Protein AF-A0A967N3T7-F1 (afdb_monomer)

Sequence (72 aa):
VETPDGRYWANCAWDALAIPSLLTTDARVDTRCPVSGERVVLRVRDGEVVGAEGVIHFLVPPRRFWENVGFT

Solvent-accessible surface area (backbone atoms only — not comparable to full-atom values): 4474 Å² total; per-residue (Å²): 56,40,42,95,92,49,75,47,89,56,70,19,67,65,52,44,57,44,50,33,63,76,66,72,45,47,30,41,36,74,52,56,40,91,84,81,62,47,80,44,57,43,32,36,51,95,90,38,81,45,89,62,88,85,83,86,69,69,91,56,61,79,97,47,34,91,79,50,57,69,76,55

Nearest PDB structures (foldseek):
  3f2g-assembly2_B  TM=8.652E-01  e=8.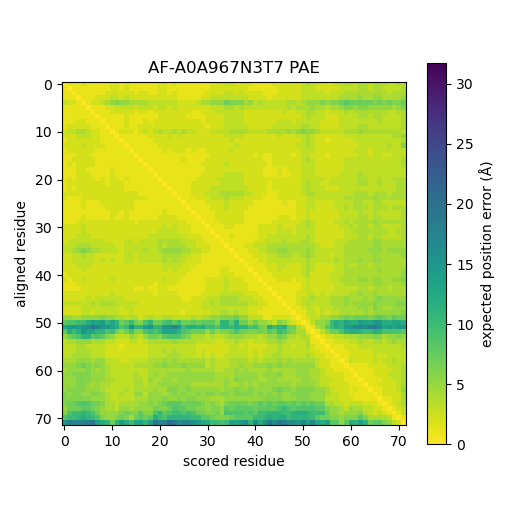870E-03  Escherichia coli
  3f2f-assembly2_B  TM=8.705E-01  e=2.083E-02  Escherichia coli
  5c17-assembly1_A  TM=9.128E-01  e=4.018E-02  Priestia megaterium
  3fn8-assembly2_B  TM=8.643E-01  e=2.083E-02  Escherichia coli
  7aoi-assembly1_AY  TM=4.381E-01  e=1.698E+00  Trypanosoma brucei

Secondary structure (DSSP, 8-state):
-B-SS-B---SSHHHHHHHHHHHT--EEEEEE-TTT--EEEEEEETTEEES----PPPSS-GGGGGGTGGG-

Foldseek 3Di:
DDFPVDDDDDLFPVVLLVVCVVVVTKDWDWDADPVPRHIDIWIADNNDIDDDDDDGDDPDDPVCCVVPVSPD

Structure (mmCIF, N/CA/C/O backbone):
data_AF-A0A967N3T7-F1
#
_entry.id   AF-A0A967N3T7-F1
#
loop_
_atom_site.group_PDB
_atom_site.id
_atom_site.type_symbol
_atom_site.label_atom_id
_atom_site.label_alt_id
_atom_site.label_comp_id
_atom_site.label_asym_id
_atom_site.label_entity_id
_atom_site.label_seq_id
_atom_site.pdbx_PDB_ins_code
_atom_site.Cartn_x
_atom_site.Cartn_y
_atom_site.Cartn_z
_atom_site.occupancy
_atom_site.B_iso_or_equiv
_atom_site.auth_seq_id
_atom_site.auth_comp_id
_atom_site.auth_asym_id
_atom_site.auth_atom_id
_atom_site.pdbx_PDB_model_num
ATOM 1 N N . VAL A 1 1 ? 2.925 4.082 7.840 1.00 97.44 1 VAL A N 1
ATOM 2 C CA . VAL A 1 1 ? 1.549 3.630 8.142 1.00 97.44 1 VAL A CA 1
ATOM 3 C C . VAL A 1 1 ? 1.249 3.933 9.594 1.00 97.44 1 VAL A C 1
ATOM 5 O O . VAL A 1 1 ? 2.026 3.541 10.454 1.00 97.44 1 VAL A O 1
ATOM 8 N N . GLU A 1 2 ? 0.180 4.666 9.868 1.00 98.31 2 GLU A N 1
ATOM 9 C CA . GLU A 1 2 ? -0.281 4.969 11.224 1.00 98.31 2 GLU A CA 1
ATOM 10 C C . GLU A 1 2 ? -1.594 4.229 11.477 1.00 98.31 2 GLU A C 1
ATOM 12 O O . GLU A 1 2 ? -2.517 4.341 10.673 1.00 98.31 2 GLU A O 1
ATOM 17 N N . THR A 1 3 ? -1.657 3.494 12.580 1.00 97.75 3 THR A N 1
ATOM 18 C CA . THR A 1 3 ? -2.832 2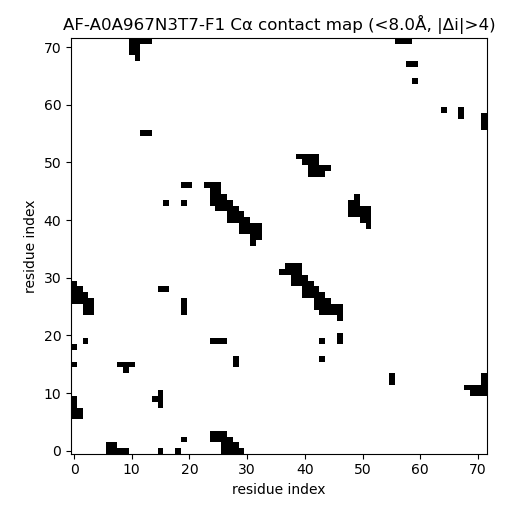.764 13.086 1.00 97.75 3 THR A CA 1
ATOM 19 C C . THR A 1 3 ? -3.155 3.276 14.499 1.00 97.75 3 THR A C 1
ATOM 21 O O . THR A 1 3 ? -2.335 4.014 15.060 1.00 97.75 3 THR A O 1
ATOM 24 N N . PRO A 1 4 ? -4.290 2.893 15.113 1.00 97.62 4 PRO A N 1
ATOM 25 C CA . PRO A 1 4 ? -4.555 3.187 16.524 1.00 97.62 4 PRO A CA 1
ATOM 26 C C . PRO A 1 4 ? -3.473 2.658 17.479 1.00 97.62 4 PRO A C 1
ATOM 28 O O . PRO A 1 4 ? -3.149 3.324 18.460 1.00 97.62 4 PRO A O 1
ATOM 31 N N . ASP A 1 5 ? -2.881 1.505 17.162 1.00 95.00 5 ASP A N 1
ATOM 32 C CA . ASP A 1 5 ? -1.980 0.770 18.060 1.00 95.00 5 ASP A CA 1
ATOM 33 C C . ASP A 1 5 ? -0.491 1.062 17.815 1.00 95.00 5 ASP A C 1
ATOM 35 O O . ASP A 1 5 ? 0.371 0.667 18.602 1.00 95.00 5 ASP A O 1
ATOM 39 N N . GLY A 1 6 ? -0.152 1.761 16.727 1.00 96.75 6 GLY A N 1
ATOM 40 C CA . GLY A 1 6 ? 1.246 2.004 16.393 1.00 96.75 6 GLY A CA 1
ATOM 41 C C . GLY A 1 6 ? 1.522 2.680 15.055 1.00 96.75 6 GLY A C 1
ATOM 42 O O . GLY A 1 6 ? 0.638 2.941 14.233 1.00 96.75 6 GLY A O 1
ATOM 43 N N . ARG A 1 7 ? 2.814 2.959 14.847 1.00 98.19 7 ARG A N 1
ATOM 44 C CA . ARG A 1 7 ? 3.375 3.539 13.622 1.00 98.19 7 ARG A CA 1
ATOM 45 C C . ARG A 1 7 ? 4.387 2.574 13.019 1.00 98.19 7 ARG A C 1
ATOM 47 O O . ARG A 1 7 ? 5.322 2.154 13.694 1.00 98.19 7 ARG A O 1
ATOM 54 N N . TYR A 1 8 ? 4.221 2.286 11.736 1.00 97.38 8 TYR A N 1
ATOM 55 C CA . TYR A 1 8 ? 5.020 1.314 11.000 1.00 97.38 8 TYR A CA 1
ATOM 56 C C . TYR A 1 8 ? 5.632 1.947 9.755 1.00 97.38 8 TYR A C 1
ATOM 58 O O . TYR A 1 8 ? 4.990 2.754 9.069 1.00 97.38 8 TYR A O 1
ATOM 66 N N . TRP A 1 9 ? 6.854 1.539 9.440 1.00 95.75 9 TRP A N 1
ATOM 67 C CA . TRP A 1 9 ? 7.470 1.783 8.141 1.00 95.75 9 TRP A CA 1
ATOM 68 C C . TRP A 1 9 ? 7.186 0.600 7.220 1.00 95.75 9 TRP A C 1
ATOM 70 O O . TRP A 1 9 ? 7.136 -0.539 7.675 1.00 95.75 9 TRP A O 1
ATOM 80 N N . ALA A 1 10 ? 6.998 0.886 5.937 1.00 93.88 10 ALA A N 1
ATOM 81 C CA . ALA A 1 10 ? 6.849 -0.111 4.888 1.00 93.88 10 ALA A CA 1
ATOM 82 C C . ALA A 1 10 ? 7.832 0.230 3.766 1.00 93.88 10 ALA A C 1
ATOM 84 O O . ALA A 1 10 ? 8.046 1.407 3.473 1.00 93.88 10 ALA A O 1
ATOM 85 N N . ASN A 1 11 ? 8.434 -0.790 3.168 1.00 90.81 11 ASN A N 1
ATOM 86 C CA . ASN A 1 11 ? 9.359 -0.670 2.039 1.00 90.81 11 ASN A CA 1
ATOM 87 C C . ASN A 1 11 ? 8.650 -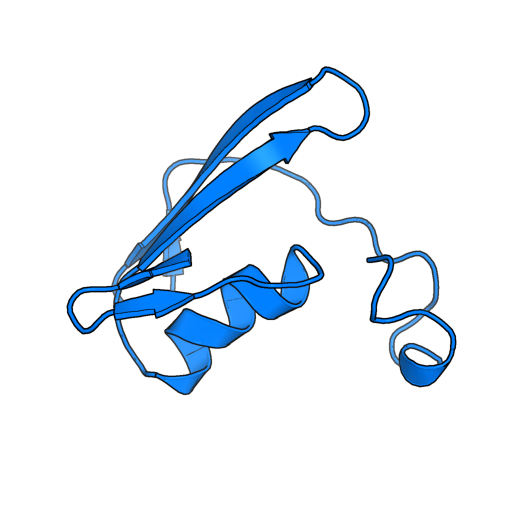0.256 0.748 1.00 90.81 11 ASN A C 1
ATOM 89 O O . ASN A 1 11 ? 9.244 0.463 -0.046 1.00 90.81 11 ASN A O 1
ATOM 93 N N . CYS A 1 12 ? 7.401 -0.685 0.554 1.00 90.69 12 CYS A N 1
ATOM 94 C CA . CYS A 1 12 ? 6.640 -0.445 -0.667 1.00 90.69 12 CYS A CA 1
ATOM 95 C C . CYS A 1 12 ? 5.189 -0.039 -0.387 1.00 90.69 12 CYS A C 1
ATOM 97 O O . CYS A 1 12 ? 4.678 -0.173 0.731 1.00 90.69 12 CYS A O 1
ATOM 99 N N . ALA A 1 13 ? 4.494 0.428 -1.428 1.00 91.25 13 ALA A N 1
ATOM 10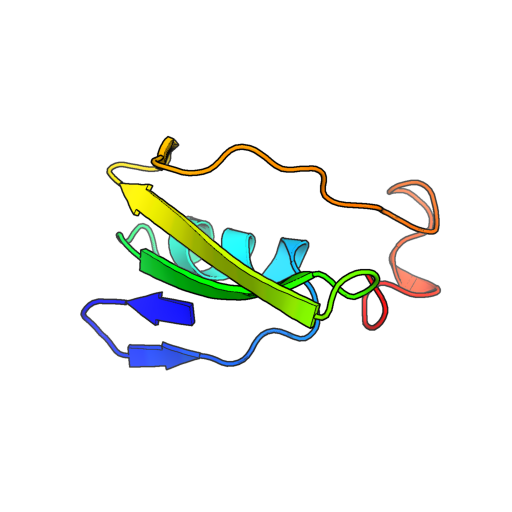0 C CA . ALA A 1 13 ? 3.071 0.757 -1.339 1.00 91.25 13 ALA A CA 1
ATOM 101 C C . ALA A 1 13 ? 2.194 -0.475 -1.037 1.00 91.25 13 ALA A C 1
ATOM 103 O O . ALA A 1 13 ? 1.199 -0.355 -0.322 1.00 91.25 13 ALA A O 1
ATOM 104 N N . TRP A 1 14 ? 2.579 -1.655 -1.537 1.00 91.25 14 TRP A N 1
ATOM 105 C CA . TRP A 1 14 ? 1.884 -2.915 -1.257 1.00 91.25 14 TRP A CA 1
ATOM 106 C C . TRP A 1 14 ? 1.939 -3.273 0.231 1.00 91.25 14 TRP A C 1
ATOM 108 O O . TRP A 1 14 ? 0.895 -3.449 0.855 1.00 91.25 14 TRP A O 1
ATOM 118 N N . ASP A 1 15 ? 3.129 -3.275 0.833 1.00 92.88 15 ASP A N 1
ATOM 119 C CA . ASP A 1 15 ? 3.298 -3.591 2.255 1.00 92.88 15 ASP A CA 1
ATOM 120 C C . ASP A 1 15 ? 2.647 -2.529 3.149 1.00 92.88 15 ASP A C 1
ATOM 122 O O . ASP A 1 15 ? 2.075 -2.847 4.193 1.00 92.88 15 ASP A O 1
ATOM 126 N N . ALA A 1 16 ? 2.638 -1.266 2.709 1.00 94.50 16 ALA A N 1
ATOM 127 C CA . ALA A 1 16 ? 1.947 -0.196 3.417 1.00 94.50 16 ALA A CA 1
ATOM 128 C C . ALA A 1 16 ? 0.429 -0.441 3.542 1.00 94.50 16 ALA A C 1
ATOM 130 O O . ALA A 1 16 ? -0.160 -0.066 4.557 1.00 94.50 16 ALA A O 1
ATOM 131 N N . LEU A 1 17 ? -0.193 -1.065 2.535 1.00 93.69 17 LEU A N 1
ATOM 132 C CA . LEU A 1 17 ? -1.605 -1.465 2.557 1.00 93.69 17 LEU A CA 1
ATOM 133 C C . LEU A 1 17 ? -1.822 -2.853 3.178 1.00 93.69 17 LEU A C 1
ATOM 135 O O . LEU A 1 17 ? -2.883 -3.103 3.747 1.00 93.69 17 LEU A O 1
ATOM 139 N N . ALA A 1 18 ? -0.823 -3.737 3.134 1.00 94.38 18 ALA A N 1
ATOM 140 C CA . ALA A 1 18 ? -0.895 -5.045 3.776 1.00 94.38 18 ALA A CA 1
ATOM 141 C C . ALA A 1 18 ? -0.950 -4.935 5.308 1.00 94.38 18 ALA A C 1
ATOM 143 O O . ALA A 1 18 ? -1.700 -5.672 5.939 1.00 94.38 18 ALA A O 1
ATOM 144 N N . ILE A 1 19 ? -0.211 -3.997 5.913 1.00 96.50 19 ILE A N 1
ATOM 145 C CA . ILE A 1 19 ? -0.182 -3.794 7.374 1.00 96.50 19 ILE A CA 1
ATOM 146 C C . ILE A 1 19 ? -1.590 -3.654 7.992 1.00 96.50 19 ILE A C 1
ATOM 148 O O . ILE A 1 19 ? -1.918 -4.464 8.859 1.00 96.50 19 ILE A O 1
ATOM 152 N N . PRO A 1 20 ? -2.448 -2.692 7.587 1.00 96.62 20 PRO A N 1
ATOM 153 C CA . PRO A 1 20 ? -3.789 -2.570 8.165 1.00 96.62 20 PRO A CA 1
ATOM 154 C C . PRO A 1 20 ? -4.684 -3.778 7.886 1.00 96.62 20 PRO A C 1
ATOM 156 O O . PRO A 1 20 ? -5.492 -4.142 8.737 1.00 96.62 20 PRO A O 1
ATOM 159 N N . SER A 1 21 ? -4.515 -4.437 6.735 1.00 95.06 21 SER A N 1
ATOM 160 C CA . SER A 1 21 ? -5.252 -5.662 6.415 1.00 95.06 21 SER A CA 1
ATOM 161 C C . SER A 1 21 ? -4.870 -6.819 7.346 1.00 95.06 21 SER A C 1
ATOM 163 O O . SER A 1 21 ? -5.75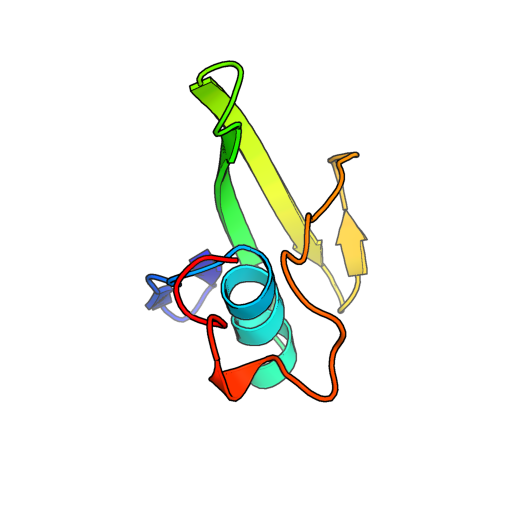3 -7.493 7.869 1.00 95.06 21 SER A O 1
ATOM 165 N N . LEU A 1 22 ? -3.574 -7.013 7.612 1.00 96.19 22 LEU A N 1
ATOM 166 C CA . LEU A 1 22 ? -3.062 -8.065 8.497 1.00 96.19 22 LEU A CA 1
ATOM 167 C C . LEU A 1 22 ? -3.397 -7.816 9.969 1.00 96.19 22 LEU A C 1
ATOM 169 O O . LEU A 1 22 ? -3.630 -8.764 10.714 1.00 96.19 22 LEU A O 1
ATOM 173 N N . LEU A 1 23 ? -3.409 -6.550 10.386 1.00 96.50 23 LEU A N 1
ATOM 174 C CA . LEU A 1 23 ? -3.777 -6.148 11.744 1.00 96.50 23 LEU A CA 1
ATOM 175 C C . LEU A 1 23 ? -5.292 -6.007 11.931 1.00 96.50 23 LEU A C 1
ATOM 177 O O . LEU A 1 23 ? -5.739 -5.784 13.054 1.00 96.50 23 LEU A O 1
ATOM 181 N N . THR A 1 24 ? -6.087 -6.137 10.861 1.00 96.38 24 THR A N 1
ATOM 182 C CA . THR A 1 24 ? -7.544 -5.924 10.879 1.00 96.38 24 THR A CA 1
ATOM 183 C C . THR A 1 24 ? -7.923 -4.608 11.567 1.00 96.38 24 THR A C 1
ATOM 185 O O . THR A 1 24 ? -8.755 -4.575 12.470 1.00 96.38 24 THR A O 1
ATOM 188 N N . THR A 1 25 ? -7.264 -3.518 11.163 1.00 97.69 25 THR A N 1
ATOM 189 C CA . THR A 1 25 ? -7.424 -2.196 11.781 1.00 97.69 25 THR A CA 1
ATOM 190 C C . THR A 1 25 ? -7.426 -1.083 10.741 1.00 97.69 25 THR A C 1
ATOM 192 O O . THR A 1 25 ? -6.842 -1.204 9.660 1.00 97.69 25 THR A O 1
ATOM 195 N N . ASP A 1 26 ? -8.060 0.029 11.092 1.00 97.88 26 ASP A N 1
ATOM 196 C CA . ASP A 1 26 ? -8.030 1.244 10.293 1.00 97.88 26 ASP A CA 1
ATOM 197 C C . ASP A 1 26 ? -6.623 1.845 10.263 1.00 97.88 26 ASP A C 1
ATOM 199 O O . ASP A 1 26 ? -5.848 1.764 11.222 1.00 97.88 26 ASP A O 1
ATOM 203 N N . ALA A 1 27 ? -6.290 2.519 9.162 1.00 97.75 27 ALA A N 1
ATOM 204 C CA . ALA A 1 27 ? -4.991 3.166 9.047 1.00 97.75 27 ALA A CA 1
ATOM 205 C C . ALA A 1 27 ? -4.978 4.408 8.167 1.00 97.75 27 ALA A C 1
ATOM 207 O O . ALA A 1 27 ? -5.802 4.618 7.277 1.00 97.75 27 ALA A O 1
ATOM 208 N N . ARG A 1 28 ? -3.944 5.219 8.385 1.00 97.12 28 ARG A N 1
ATOM 209 C CA . ARG A 1 28 ? -3.498 6.274 7.482 1.00 97.12 28 ARG A CA 1
ATOM 210 C C . ARG A 1 28 ? -2.146 5.887 6.891 1.00 97.12 28 ARG A C 1
ATOM 212 O O . ARG A 1 28 ? -1.170 5.683 7.615 1.00 97.12 28 ARG A O 1
ATOM 219 N N . VAL A 1 29 ? -2.058 5.862 5.569 1.00 95.38 29 VAL A N 1
ATOM 220 C CA . VAL A 1 29 ? -0.794 5.722 4.840 1.00 95.38 29 VAL A CA 1
ATOM 221 C C . VAL A 1 29 ? -0.403 7.092 4.299 1.00 95.38 29 VAL A C 1
ATOM 223 O O . VAL A 1 29 ? -1.207 7.764 3.658 1.00 95.38 29 VAL A O 1
ATOM 226 N N . ASP A 1 30 ? 0.823 7.518 4.585 1.00 94.88 30 ASP A N 1
ATOM 227 C CA . ASP A 1 30 ? 1.394 8.780 4.116 1.00 94.88 30 ASP A CA 1
ATOM 228 C C . ASP A 1 30 ? 2.647 8.460 3.307 1.00 94.88 30 ASP A C 1
ATOM 230 O O . ASP A 1 30 ? 3.521 7.736 3.787 1.00 94.88 30 ASP A O 1
ATOM 234 N N . THR A 1 31 ? 2.703 8.947 2.074 1.00 92.62 31 THR A N 1
ATOM 235 C CA . THR A 1 31 ? 3.827 8.735 1.161 1.00 92.62 31 THR A CA 1
ATOM 236 C C . THR A 1 31 ? 3.946 9.913 0.191 1.00 92.62 31 THR A C 1
ATOM 238 O O . THR A 1 31 ? 3.24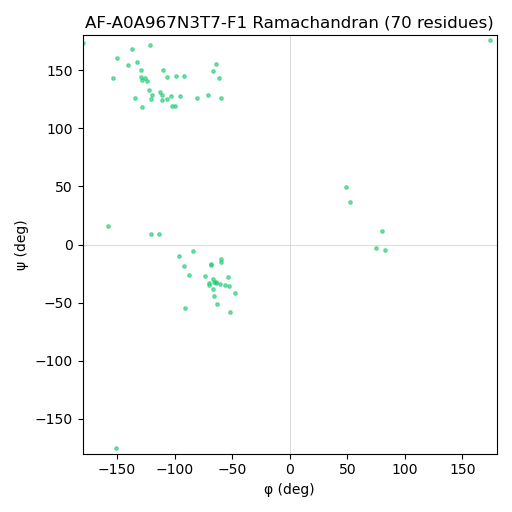2 10.921 0.314 1.00 92.62 31 THR A O 1
ATOM 241 N N . ARG A 1 32 ? 4.858 9.823 -0.775 1.00 92.88 32 ARG A N 1
ATOM 242 C CA . ARG A 1 32 ? 5.010 10.793 -1.861 1.00 92.88 32 ARG A CA 1
ATOM 243 C C . ARG A 1 32 ? 5.030 10.085 -3.205 1.00 92.88 32 ARG A C 1
ATOM 245 O O . ARG A 1 32 ? 5.582 8.995 -3.319 1.00 92.88 32 ARG A O 1
ATOM 252 N N . CYS A 1 33 ? 4.456 10.720 -4.220 1.00 91.06 33 CYS A N 1
ATOM 253 C CA . CYS A 1 33 ? 4.585 10.265 -5.597 1.00 91.06 33 CYS A CA 1
ATOM 254 C C . CYS A 1 33 ? 6.075 10.252 -5.982 1.00 91.06 33 CYS A C 1
ATOM 256 O O . CYS A 1 33 ? 6.728 11.290 -5.853 1.00 91.06 33 CYS A O 1
ATOM 258 N N . PRO A 1 34 ? 6.631 9.130 -6.473 1.00 88.81 34 PRO A N 1
ATOM 259 C CA . PRO A 1 34 ? 8.048 9.058 -6.824 1.00 88.81 34 PRO A CA 1
ATOM 260 C C . PRO A 1 34 ? 8.408 9.912 -8.050 1.00 88.81 34 PRO A C 1
ATOM 262 O O . PRO A 1 34 ? 9.578 10.220 -8.247 1.00 88.81 34 PRO A O 1
ATOM 265 N N . VAL A 1 35 ? 7.417 10.310 -8.861 1.00 91.06 35 VAL A N 1
ATOM 266 C CA . VAL A 1 35 ? 7.616 11.154 -10.051 1.00 91.06 35 VAL A CA 1
ATOM 267 C C . VAL A 1 35 ? 7.477 12.640 -9.716 1.00 91.06 35 VAL A C 1
ATOM 269 O O . VAL A 1 35 ? 8.380 13.416 -10.009 1.00 91.06 35 VAL A O 1
ATOM 272 N N . SER A 1 36 ? 6.358 13.053 -9.107 1.00 93.25 36 SER A N 1
ATOM 273 C CA . SER A 1 36 ? 6.076 14.474 -8.835 1.00 93.25 36 SER A CA 1
ATOM 274 C C . SER A 1 36 ? 6.559 14.956 -7.463 1.00 93.25 36 SER A C 1
ATOM 276 O O . SER A 1 36 ? 6.673 16.158 -7.242 1.00 93.25 36 SER A O 1
ATOM 278 N N . GLY A 1 37 ? 6.819 14.052 -6.512 1.00 94.06 37 GLY A N 1
ATOM 279 C CA . GLY A 1 37 ? 7.146 14.385 -5.119 1.00 94.06 37 GLY A CA 1
ATOM 280 C C . GLY A 1 37 ? 5.951 14.852 -4.273 1.00 94.06 37 GLY A C 1
ATOM 281 O O . GLY A 1 37 ? 6.091 15.089 -3.063 1.00 94.06 37 GLY A O 1
ATOM 282 N N . GLU A 1 38 ? 4.769 14.971 -4.883 1.00 93.56 38 GLU A N 1
ATOM 283 C CA . GLU A 1 38 ? 3.537 15.371 -4.209 1.00 93.56 38 GLU A CA 1
ATOM 284 C C . GLU A 1 38 ? 3.162 14.372 -3.121 1.00 93.56 38 GLU A C 1
ATOM 286 O O . GLU A 1 38 ? 3.361 13.163 -3.253 1.00 93.56 38 GLU A O 1
ATOM 291 N N . ARG A 1 39 ? 2.619 14.887 -2.018 1.00 93.06 39 ARG A N 1
ATOM 292 C CA . ARG A 1 39 ? 2.190 14.050 -0.902 1.00 93.06 39 ARG A CA 1
ATOM 293 C C . ARG A 1 39 ? 0.950 13.261 -1.304 1.00 93.06 39 ARG A C 1
ATOM 295 O O . ARG A 1 39 ? -0.050 13.846 -1.705 1.00 93.06 39 ARG A O 1
ATOM 302 N N . VAL A 1 40 ? 1.003 11.953 -1.096 1.00 91.56 40 VAL A N 1
ATOM 303 C CA . VAL A 1 40 ? -0.116 11.036 -1.296 1.00 91.56 40 VAL A CA 1
ATOM 304 C C . VAL A 1 40 ? -0.537 10.497 0.061 1.00 91.56 40 VAL A C 1
ATOM 306 O O . VAL A 1 40 ? 0.287 10.064 0.868 1.00 91.56 40 VAL A O 1
ATOM 309 N N . VAL A 1 41 ? -1.837 10.551 0.321 1.00 93.44 41 VAL A N 1
ATOM 310 C CA . VAL A 1 41 ? -2.425 10.110 1.580 1.00 93.44 41 VAL A CA 1
ATOM 311 C C . VAL A 1 41 ? -3.552 9.149 1.267 1.00 93.44 41 VAL A C 1
ATOM 313 O O . VAL A 1 41 ? 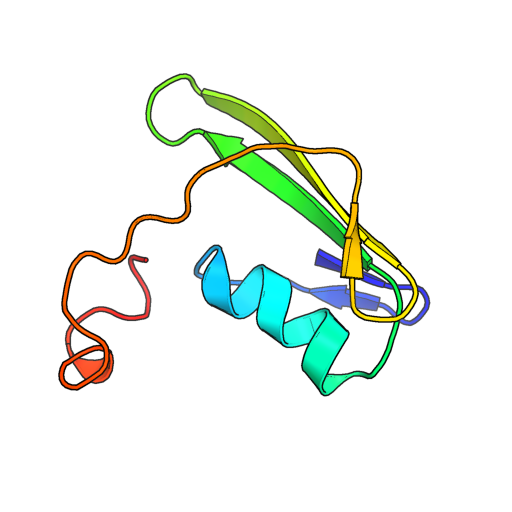-4.543 9.550 0.670 1.00 93.44 41 VAL A O 1
ATOM 316 N N . LEU A 1 42 ? -3.424 7.914 1.735 1.00 92.75 42 LEU A N 1
ATOM 317 C CA . LEU A 1 42 ? -4.471 6.901 1.645 1.00 92.75 42 LEU A CA 1
ATOM 318 C C . LEU A 1 42 ? -5.021 6.638 3.046 1.00 92.75 42 LEU A C 1
ATOM 320 O O . LEU A 1 42 ? -4.311 6.774 4.052 1.00 92.75 42 LEU A O 1
ATOM 324 N N . ARG A 1 43 ? -6.292 6.259 3.126 1.00 95.62 43 ARG A N 1
ATOM 325 C CA . ARG A 1 43 ? -6.905 5.791 4.369 1.00 95.62 43 ARG A CA 1
ATOM 326 C C . ARG A 1 43 ? -7.482 4.408 4.139 1.00 95.62 43 ARG A C 1
ATOM 328 O O . ARG A 1 43 ? -8.051 4.170 3.083 1.00 95.62 43 ARG A O 1
ATOM 335 N N . VAL A 1 44 ? -7.343 3.540 5.128 1.00 95.75 44 VAL A N 1
ATOM 336 C CA . VAL A 1 44 ? -8.062 2.269 5.201 1.00 95.75 44 VAL A CA 1
ATOM 337 C C . VAL A 1 44 ? -9.120 2.422 6.281 1.00 95.75 44 VAL A C 1
ATOM 339 O O . VAL A 1 44 ? -8.784 2.852 7.388 1.00 95.75 44 VAL A O 1
ATOM 342 N N . ARG A 1 45 ? -10.377 2.153 5.928 1.00 96.12 45 ARG A N 1
ATOM 343 C CA . ARG A 1 45 ? -11.532 2.175 6.829 1.00 96.12 45 ARG A CA 1
ATOM 344 C C . ARG A 1 45 ? -12.380 0.947 6.591 1.00 96.12 45 ARG A C 1
ATOM 346 O O . ARG A 1 45 ? -12.759 0.711 5.449 1.00 96.12 45 ARG A O 1
ATOM 353 N N . ASP A 1 46 ? -12.657 0.189 7.645 1.00 95.25 46 ASP A N 1
ATOM 354 C CA . ASP A 1 46 ? -13.488 -1.02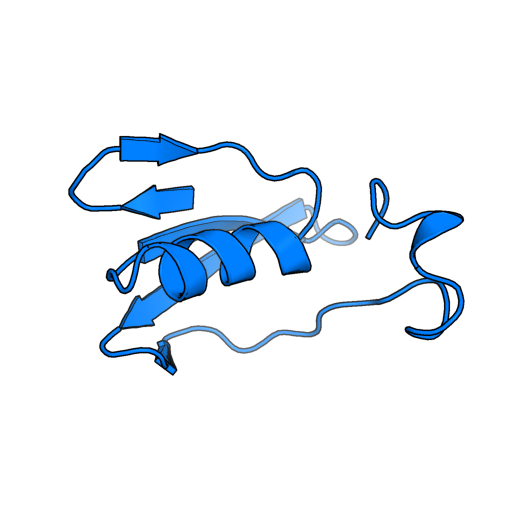0 7.569 1.00 95.25 46 ASP A CA 1
ATOM 355 C C . ASP A 1 46 ? -13.013 -2.002 6.472 1.00 95.25 46 ASP A C 1
ATOM 357 O O . ASP A 1 46 ? -13.805 -2.631 5.777 1.00 95.25 46 ASP A O 1
ATOM 361 N N . GLY A 1 47 ? -11.691 -2.108 6.288 1.00 92.94 47 GLY A N 1
ATOM 362 C CA . GLY A 1 47 ? -11.062 -2.964 5.273 1.00 92.94 47 GLY A CA 1
ATOM 363 C C . GLY A 1 47 ? -10.986 -2.375 3.858 1.00 92.94 47 GLY A C 1
ATOM 364 O O . GLY A 1 47 ? -10.333 -2.966 3.002 1.00 92.94 47 GLY A O 1
ATOM 365 N N . GLU A 1 48 ? -11.566 -1.200 3.616 1.00 93.31 48 GLU A N 1
ATOM 366 C CA . GLU A 1 48 ? -11.613 -0.557 2.300 1.00 93.31 48 GLU A CA 1
ATOM 367 C C . GLU A 1 48 ? -10.665 0.643 2.210 1.00 93.31 48 GLU A C 1
ATOM 369 O O . GLU A 1 48 ? -10.495 1.412 3.161 1.00 93.31 48 GLU A O 1
ATOM 374 N N . VAL A 1 49 ? -10.063 0.849 1.036 1.00 92.25 49 VAL A N 1
ATOM 375 C CA . VAL A 1 49 ? -9.255 2.048 0.768 1.00 92.25 49 VAL A CA 1
ATOM 376 C C . VAL A 1 49 ? -10.180 3.211 0.415 1.00 92.25 49 VAL A C 1
ATOM 378 O O . VAL A 1 49 ? -10.979 3.125 -0.513 1.00 92.25 49 VAL A O 1
ATOM 381 N N . VAL A 1 50 ? -10.050 4.332 1.126 1.00 91.38 50 VAL A N 1
ATOM 382 C CA . VAL A 1 50 ? -10.895 5.519 0.947 1.00 91.38 50 VAL A CA 1
ATOM 383 C C . VAL A 1 50 ? -10.079 6.802 0.785 1.00 91.38 50 VAL A C 1
ATOM 385 O O . VAL A 1 50 ? -9.014 6.981 1.382 1.00 91.38 50 VAL A O 1
ATOM 388 N N . GLY A 1 51 ? -10.639 7.759 0.039 1.00 74.50 51 GLY A N 1
ATOM 389 C CA . GLY A 1 51 ? -10.196 9.157 0.048 1.00 74.50 51 GLY A CA 1
ATOM 390 C C . GLY A 1 51 ? -8.953 9.490 -0.780 1.00 74.50 51 GLY A C 1
ATOM 391 O O . GLY A 1 51 ? -8.438 10.596 -0.629 1.00 74.50 51 GLY A O 1
ATOM 392 N N . ALA A 1 52 ? -8.484 8.586 -1.642 1.00 70.62 52 ALA A N 1
ATOM 393 C CA . ALA A 1 52 ? -7.517 8.907 -2.687 1.00 70.62 52 ALA A CA 1
ATOM 394 C C . ALA A 1 52 ? -7.641 7.946 -3.874 1.00 70.62 52 ALA A C 1
ATOM 396 O O . ALA A 1 52 ? -7.884 6.753 -3.702 1.00 70.62 52 ALA A O 1
ATOM 397 N N . GLU A 1 53 ? -7.448 8.493 -5.071 1.00 77.00 53 GLU A N 1
ATOM 398 C CA . GLU A 1 53 ? -7.252 7.742 -6.307 1.00 77.00 53 GLU A CA 1
ATOM 399 C C . GLU A 1 53 ? -5.753 7.682 -6.609 1.00 77.00 53 GLU A C 1
ATOM 401 O O . GLU A 1 53 ? -5.006 8.622 -6.325 1.00 77.00 53 GLU A O 1
ATOM 406 N N . GLY A 1 54 ? -5.291 6.567 -7.166 1.00 82.00 54 GLY A N 1
ATOM 407 C CA . GLY A 1 54 ? -3.884 6.382 -7.486 1.00 82.00 54 GLY A CA 1
ATOM 408 C C . GLY A 1 54 ? -3.612 5.029 -8.124 1.00 82.00 54 GLY A C 1
ATOM 409 O O . GLY A 1 54 ? -4.488 4.170 -8.206 1.00 82.00 54 GLY A O 1
ATOM 410 N N . VAL A 1 55 ? -2.375 4.847 -8.575 1.00 88.06 55 VAL A N 1
ATOM 411 C CA . VAL A 1 55 ? -1.904 3.600 -9.180 1.00 88.06 55 VAL A CA 1
ATOM 412 C C . VAL A 1 55 ? -0.705 3.100 -8.388 1.00 88.06 55 VAL A C 1
ATOM 414 O O . VAL A 1 55 ? 0.214 3.865 -8.099 1.00 88.06 55 VAL A O 1
ATOM 417 N N . ILE A 1 56 ? -0.711 1.810 -8.059 1.00 89.00 56 ILE A N 1
ATOM 418 C CA . ILE A 1 56 ? 0.465 1.104 -7.547 1.00 89.00 56 ILE A CA 1
ATOM 419 C C . ILE A 1 56 ? 1.145 0.432 -8.734 1.00 89.00 56 ILE A C 1
ATOM 421 O O . ILE A 1 56 ? 0.500 -0.279 -9.506 1.00 89.00 56 ILE A O 1
ATOM 425 N N . HIS A 1 57 ? 2.443 0.671 -8.889 1.00 88.88 57 HIS A N 1
ATOM 426 C CA . HIS A 1 57 ? 3.227 0.101 -9.973 1.00 88.88 57 HIS A CA 1
ATOM 427 C C . HIS A 1 57 ? 4.059 -1.078 -9.468 1.00 88.88 57 HIS A C 1
ATOM 429 O O . HIS A 1 57 ? 4.942 -0.907 -8.637 1.00 88.88 57 HIS A O 1
ATOM 435 N N . PHE A 1 58 ? 3.824 -2.261 -10.031 1.00 89.00 58 PHE A N 1
ATOM 436 C CA . PHE A 1 58 ? 4.627 -3.452 -9.766 1.00 89.00 58 PHE A CA 1
ATOM 437 C C . PHE A 1 58 ? 5.62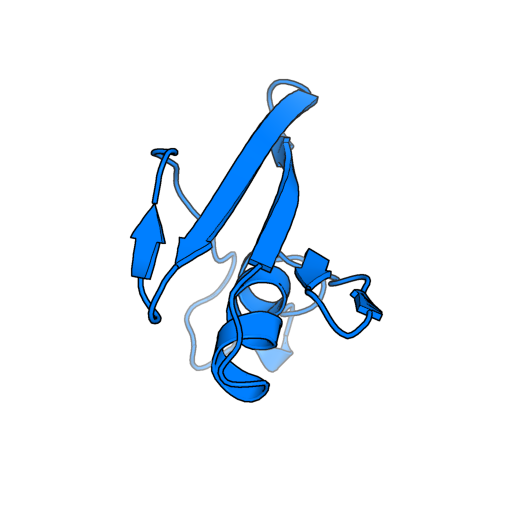4 -3.664 -10.904 1.00 89.00 58 PHE A C 1
ATOM 439 O O . PHE A 1 58 ? 5.223 -3.873 -12.048 1.00 89.00 58 PHE A O 1
ATOM 446 N N . LEU A 1 59 ? 6.925 -3.639 -10.596 1.00 89.19 59 LEU A N 1
ATOM 447 C CA . LEU A 1 59 ? 7.986 -3.755 -11.607 1.00 89.19 59 LEU A CA 1
ATOM 448 C C . LEU A 1 59 ? 8.024 -5.135 -12.289 1.00 89.19 59 LEU A C 1
ATOM 450 O O . LEU A 1 59 ? 8.468 -5.253 -13.429 1.00 89.19 59 LEU A O 1
ATOM 454 N N . VAL A 1 60 ? 7.607 -6.190 -11.587 1.00 91.50 60 VAL A N 1
ATOM 455 C CA . VAL A 1 60 ? 7.570 -7.573 -12.093 1.00 91.50 60 VAL A CA 1
ATOM 456 C C . VAL A 1 60 ? 6.221 -8.212 -11.769 1.00 91.50 60 VAL A C 1
ATOM 458 O O . VAL A 1 60 ? 5.552 -7.791 -10.827 1.00 91.50 60 VAL A O 1
ATOM 461 N N . PRO A 1 61 ? 5.795 -9.247 -12.514 1.00 91.94 61 PRO A N 1
ATOM 462 C CA . PRO A 1 61 ? 4.555 -9.956 -12.207 1.00 91.94 61 PRO A CA 1
ATOM 463 C C . PRO A 1 61 ? 4.614 -10.679 -10.843 1.00 91.94 61 PRO A C 1
ATOM 465 O O . PRO A 1 61 ? 5.698 -11.118 -10.452 1.00 91.94 61 PRO A O 1
ATOM 468 N N . PRO A 1 62 ? 3.461 -10.939 -10.186 1.00 89.19 62 PRO A N 1
ATOM 469 C CA . PRO A 1 62 ? 3.375 -11.559 -8.852 1.00 89.19 62 PRO A CA 1
ATOM 470 C C . PRO A 1 62 ? 4.231 -12.810 -8.633 1.00 89.19 62 PRO A C 1
ATOM 472 O O . PRO A 1 62 ? 4.926 -12.934 -7.630 1.00 89.19 62 PRO A O 1
ATOM 475 N N . ARG A 1 63 ? 4.281 -13.711 -9.620 1.00 94.88 63 ARG A N 1
ATOM 476 C CA . ARG A 1 63 ? 5.123 -14.925 -9.594 1.00 94.88 63 ARG A CA 1
ATOM 477 C C . ARG A 1 63 ? 6.635 -14.671 -9.458 1.00 94.88 63 ARG A C 1
ATOM 479 O O . ARG A 1 63 ? 7.377 -15.624 -9.256 1.00 94.88 63 ARG A O 1
ATOM 486 N N . ARG A 1 64 ? 7.097 -13.427 -9.619 1.00 93.94 64 ARG A N 1
ATOM 487 C CA . ARG A 1 64 ? 8.507 -13.004 -9.563 1.00 93.94 64 ARG A CA 1
ATOM 488 C C . ARG A 1 64 ? 8.779 -11.958 -8.478 1.00 93.94 64 ARG A C 1
ATOM 490 O O . ARG A 1 64 ? 9.878 -11.424 -8.442 1.00 93.94 64 ARG A O 1
ATOM 497 N N . PHE A 1 65 ? 7.822 -11.658 -7.596 1.00 89.50 65 PHE A N 1
ATOM 498 C CA . PHE A 1 65 ? 7.975 -10.595 -6.591 1.00 89.50 65 PHE A CA 1
ATOM 499 C C . PHE A 1 65 ? 9.251 -10.717 -5.752 1.00 89.50 65 PHE A C 1
ATOM 501 O O . PHE A 1 65 ? 9.891 -9.709 -5.480 1.00 89.50 65 PHE A O 1
ATOM 508 N N . TRP A 1 66 ? 9.693 -11.931 -5.416 1.00 88.88 66 TRP A N 1
ATOM 509 C CA . TRP A 1 66 ? 10.927 -12.137 -4.646 1.00 88.88 66 TRP A CA 1
ATOM 510 C C . TRP A 1 66 ? 12.197 -11.582 -5.304 1.00 88.88 66 TRP A C 1
ATOM 512 O O . TRP A 1 66 ? 13.203 -11.414 -4.625 1.00 88.88 66 TRP A O 1
ATOM 522 N N . GLU A 1 67 ? 12.162 -11.259 -6.595 1.00 92.12 67 GLU A N 1
ATOM 523 C CA . GLU A 1 67 ? 13.277 -10.606 -7.275 1.00 92.12 67 GLU A CA 1
ATOM 524 C C . GLU A 1 67 ? 13.423 -9.122 -6.899 1.00 92.12 67 GLU A C 1
ATOM 526 O O . GLU A 1 67 ? 14.525 -8.587 -6.996 1.00 92.12 67 GLU A O 1
ATOM 531 N N . ASN A 1 68 ? 12.342 -8.432 -6.502 1.00 86.44 68 ASN A N 1
ATOM 532 C CA . ASN A 1 68 ? 12.373 -6.979 -6.295 1.00 86.44 68 ASN A CA 1
ATOM 533 C C . ASN A 1 68 ? 11.295 -6.389 -5.360 1.00 86.44 68 ASN A C 1
ATOM 535 O O . ASN A 1 68 ? 11.094 -5.177 -5.382 1.00 86.44 68 ASN A O 1
ATOM 539 N N . VAL A 1 69 ? 10.607 -7.189 -4.543 1.00 78.00 69 VAL A N 1
ATOM 540 C CA . VAL A 1 69 ? 9.476 -6.745 -3.695 1.00 78.00 69 VAL A CA 1
ATOM 541 C C . VAL A 1 69 ? 9.814 -5.549 -2.788 1.00 78.00 69 VAL A C 1
ATOM 543 O O . VAL A 1 69 ? 8.959 -4.717 -2.500 1.00 78.00 69 VAL A O 1
ATOM 546 N N . GLY A 1 70 ? 11.088 -5.400 -2.406 1.00 77.44 70 GLY A N 1
ATOM 547 C CA . GLY A 1 70 ? 11.595 -4.251 -1.647 1.00 77.44 70 GLY A CA 1
ATOM 548 C C . GLY A 1 70 ? 11.608 -2.911 -2.401 1.00 77.44 70 GLY A C 1
ATOM 549 O O . GLY A 1 70 ? 11.734 -1.877 -1.760 1.00 77.44 70 GLY A O 1
ATOM 550 N N . PHE A 1 71 ? 11.494 -2.928 -3.733 1.00 72.50 71 PHE A N 1
ATOM 551 C CA . PHE A 1 71 ? 11.589 -1.765 -4.631 1.00 72.50 71 PHE A CA 1
ATOM 552 C C . PHE A 1 71 ? 10.268 -1.431 -5.339 1.00 72.50 71 PHE A C 1
ATOM 554 O O . PHE A 1 71 ? 10.261 -0.660 -6.300 1.00 72.50 71 PHE A O 1
ATOM 561 N N . THR A 1 72 ? 9.180 -2.081 -4.927 1.00 61.22 72 THR A N 1
ATOM 562 C CA . THR A 1 72 ? 7.821 -1.799 -5.411 1.00 61.22 72 THR A CA 1
ATOM 563 C C . THR A 1 72 ? 7.243 -0.555 -4.732 1.00 61.22 72 THR A C 1
ATOM 565 O O . THR A 1 72 ? 7.733 -0.187 -3.645 1.00 61.22 72 THR A O 1
#

Radius of gyration: 12.49 Å; Cα contacts (8 Å, |Δi|>4): 101; chains: 1; bounding box: 27×30×30 Å

pLDDT: mean 91.42, std 7.0, range [61.22, 98.31]

Mean predicted aligned error: 3.33 Å